Protein AF-A0A7L5T772-F1 (afdb_monomer_lite)

Foldseek 3Di:
DDPQVVQCVVPNPVSVDDDDPDDPDDPPQDDVVVLVVLLVCCLVPVDQLVVSQVCCCVPPVDHDDSVSSLVSCVVVVNNDSVQADPPGRDGPPDDDDPDDDDPPPDDDDDDDDDDDADDVGDDDPPPDPDD

Sequence (131 aa):
MGKWYARWRAHGEDGLLDRSSRPAVSPARTAEDVADLVEALRRQTKHGPARLAADLQRRHGITLAPATVHRVLVRRGLNRLRDLDPPTGERLREVIRYEHDQPGDMVHVDIKKLGRTPAGGGWRMSTCIQP

Secondary structure (DSSP, 8-state):
--HHHHHHHHHGGGGTS----S-S--TTS--HHHHHHHHHHHHHH---HHHHHHHHHHHH-----HHHHHHHHHHTT---GGGB-TTT--BTTS------SSTTS-----------PPTT-----------

Radius of gyration: 26.03 Å; chains: 1; bounding box: 67×35×76 Å

pLDDT: mean 86.56, std 12.18, range [41.47, 98.12]

Structure (mmCIF, N/CA/C/O backbone):
data_AF-A0A7L5T772-F1
#
_entry.id   AF-A0A7L5T772-F1
#
loop_
_atom_site.group_PDB
_atom_site.id
_atom_site.type_symbol
_atom_site.label_atom_id
_atom_site.label_alt_id
_atom_site.label_comp_id
_atom_site.label_asym_id
_atom_site.label_entity_id
_atom_site.label_seq_id
_atom_site.pdbx_PDB_ins_code
_atom_site.Cartn_x
_atom_site.Cartn_y
_atom_site.Cartn_z
_atom_site.occupancy
_atom_site.B_iso_or_equiv
_atom_site.auth_seq_id
_atom_site.auth_comp_id
_atom_site.auth_asym_id
_atom_site.auth_atom_id
_atom_site.pdbx_PDB_model_num
ATOM 1 N N . MET A 1 1 ? 31.885 9.885 -34.299 1.00 57.41 1 MET A N 1
ATOM 2 C CA . MET A 1 1 ? 30.531 10.340 -34.690 1.00 57.41 1 MET A CA 1
ATOM 3 C C . MET A 1 1 ? 29.569 10.116 -33.534 1.00 57.41 1 MET A C 1
ATOM 5 O O . MET A 1 1 ? 29.580 9.036 -32.959 1.00 57.41 1 MET A O 1
ATOM 9 N N . GLY A 1 2 ? 28.829 11.151 -33.128 1.00 83.62 2 GLY A N 1
ATOM 10 C CA . GLY A 1 2 ? 28.097 11.187 -31.855 1.00 83.62 2 GLY A CA 1
ATOM 11 C C . GLY A 1 2 ? 26.767 10.423 -31.841 1.00 83.62 2 GLY A C 1
ATOM 12 O O . GLY A 1 2 ? 26.170 10.157 -32.883 1.00 83.62 2 GLY A O 1
ATOM 13 N N . LYS A 1 3 ? 26.275 10.131 -30.628 1.00 85.56 3 LYS A N 1
ATOM 14 C CA . LYS A 1 3 ? 24.992 9.462 -30.323 1.00 85.56 3 LYS A CA 1
ATOM 15 C C . LYS A 1 3 ? 23.811 9.978 -31.160 1.00 85.56 3 LYS A C 1
ATOM 17 O O . LYS A 1 3 ? 22.982 9.186 -31.596 1.00 85.56 3 LYS A O 1
ATOM 22 N N . TRP A 1 4 ? 23.743 11.288 -31.398 1.00 88.06 4 TRP A N 1
ATOM 23 C CA . TRP A 1 4 ? 22.674 11.925 -32.175 1.00 88.06 4 TRP A CA 1
ATOM 24 C C . TRP A 1 4 ? 22.698 11.553 -33.660 1.00 88.06 4 TRP A C 1
ATOM 26 O O . TRP A 1 4 ? 21.652 11.227 -34.212 1.00 88.06 4 TRP A O 1
ATOM 36 N N . TYR A 1 5 ? 23.880 11.488 -34.280 1.00 91.00 5 TYR A N 1
ATOM 37 C CA . TYR A 1 5 ? 24.020 11.072 -35.679 1.00 91.00 5 TYR A CA 1
ATOM 38 C C . TYR A 1 5 ? 23.648 9.593 -35.870 1.00 91.00 5 TYR A C 1
ATOM 40 O O . TYR A 1 5 ? 22.961 9.241 -36.826 1.00 91.00 5 TYR A O 1
ATOM 48 N N . ALA A 1 6 ? 24.028 8.727 -34.920 1.00 91.81 6 ALA A N 1
ATOM 49 C CA . ALA A 1 6 ? 23.624 7.319 -34.924 1.00 91.81 6 ALA A CA 1
ATOM 50 C C . ALA A 1 6 ? 22.100 7.145 -34.773 1.00 91.81 6 ALA A C 1
ATOM 52 O O . ALA A 1 6 ? 21.507 6.314 -35.456 1.00 91.81 6 ALA A O 1
ATOM 53 N N . ARG A 1 7 ? 21.451 7.952 -33.919 1.00 90.62 7 ARG A N 1
ATOM 54 C CA . ARG A 1 7 ? 19.987 7.938 -33.753 1.00 90.62 7 ARG A CA 1
ATOM 55 C C . ARG A 1 7 ? 19.254 8.443 -34.993 1.00 90.62 7 ARG A C 1
ATOM 57 O O . ARG A 1 7 ? 18.296 7.798 -35.404 1.00 90.62 7 ARG A O 1
ATOM 64 N N . TRP A 1 8 ? 19.714 9.542 -35.587 1.00 91.19 8 TRP A N 1
ATOM 65 C CA . TRP A 1 8 ? 19.146 10.073 -36.827 1.00 91.19 8 TRP A CA 1
ATOM 66 C C . TRP A 1 8 ? 19.263 9.064 -37.973 1.00 91.19 8 TRP A C 1
ATOM 68 O O . TRP A 1 8 ? 18.293 8.800 -38.671 1.00 91.19 8 TRP A O 1
ATOM 78 N N . ARG A 1 9 ? 20.407 8.382 -38.098 1.00 94.69 9 ARG A N 1
ATOM 79 C CA . ARG A 1 9 ? 20.570 7.301 -39.080 1.00 94.69 9 ARG A CA 1
ATOM 80 C C . ARG A 1 9 ? 19.617 6.117 -38.886 1.00 94.69 9 ARG A C 1
ATOM 82 O O . ARG A 1 9 ? 19.284 5.465 -39.867 1.00 94.69 9 ARG A O 1
ATOM 89 N N . ALA A 1 10 ? 19.251 5.788 -37.648 1.00 93.00 10 ALA A N 1
ATOM 90 C CA . ALA A 1 10 ? 18.414 4.626 -37.341 1.00 93.00 10 ALA A CA 1
ATOM 91 C C . ALA A 1 10 ? 16.907 4.928 -37.389 1.00 93.00 10 ALA A C 1
ATOM 93 O O . ALA A 1 10 ? 16.113 4.024 -37.629 1.00 93.00 10 ALA A O 1
ATOM 94 N N . HIS A 1 11 ? 16.510 6.171 -37.112 1.00 91.00 11 HIS A N 1
ATOM 95 C CA . HIS A 1 11 ? 15.108 6.536 -36.890 1.00 91.00 11 HIS A CA 1
ATOM 96 C C . HIS A 1 11 ? 14.690 7.845 -37.579 1.00 91.00 11 HIS A C 1
ATOM 98 O O . HIS A 1 11 ? 13.606 8.343 -37.304 1.00 91.00 11 HIS A O 1
ATOM 104 N N . GLY A 1 12 ? 15.535 8.440 -38.423 1.00 91.12 12 GLY A N 1
ATOM 105 C CA . GLY A 1 12 ? 15.254 9.722 -39.071 1.00 91.12 12 GLY A CA 1
ATOM 106 C C . GLY A 1 12 ? 15.058 10.860 -38.066 1.00 91.12 12 GLY A C 1
ATOM 107 O O . GLY A 1 12 ? 15.709 10.908 -37.016 1.00 91.12 12 GLY A O 1
ATOM 108 N N . GLU A 1 13 ? 14.145 11.777 -38.381 1.00 91.06 13 GLU A N 1
ATOM 109 C CA . GLU A 1 13 ? 13.799 12.911 -37.516 1.00 91.06 13 GLU A CA 1
ATOM 110 C C . GLU A 1 13 ? 13.213 12.467 -36.162 1.00 91.06 13 GLU A C 1
ATOM 112 O O . GLU A 1 13 ? 13.569 13.042 -35.132 1.00 91.06 13 GLU A O 1
ATOM 117 N N . ASP A 1 14 ? 12.470 11.353 -36.105 1.00 88.56 14 ASP A N 1
ATOM 118 C CA . ASP A 1 14 ? 11.962 10.762 -34.849 1.00 88.56 14 ASP A CA 1
ATOM 119 C C . ASP A 1 14 ? 13.092 10.319 -33.901 1.00 88.56 14 ASP A C 1
ATOM 121 O O . ASP A 1 14 ? 12.930 10.175 -32.682 1.00 88.56 14 ASP A O 1
ATOM 125 N N . GLY A 1 15 ? 14.283 10.083 -34.455 1.00 85.94 15 GLY A N 1
ATOM 126 C CA . GLY A 1 15 ? 15.499 9.808 -33.702 1.00 85.94 15 GLY A CA 1
ATOM 127 C C . GLY A 1 15 ? 15.986 10.996 -32.877 1.00 85.94 15 GLY A C 1
ATOM 128 O O . GLY A 1 15 ? 16.697 10.769 -31.894 1.00 85.94 15 GLY A O 1
ATOM 129 N N . LEU A 1 16 ? 15.599 12.221 -33.239 1.00 90.50 16 LEU A N 1
ATOM 130 C CA . LEU A 1 16 ? 16.001 13.468 -32.586 1.00 90.50 16 LEU A CA 1
ATOM 131 C C . LEU A 1 16 ? 15.029 13.913 -31.489 1.00 90.50 16 LEU A C 1
ATOM 133 O O . LEU A 1 16 ? 15.404 14.725 -30.648 1.00 90.50 16 LEU A O 1
ATOM 137 N N . LEU A 1 17 ? 13.827 13.333 -31.445 1.00 90.44 17 LEU A N 1
ATOM 138 C CA . LEU A 1 17 ? 12.873 13.578 -30.369 1.00 90.44 17 LEU A CA 1
ATOM 139 C C . LEU A 1 17 ? 13.426 13.117 -29.013 1.00 90.44 17 LEU A C 1
ATOM 141 O O . LEU A 1 17 ? 14.173 12.125 -28.897 1.00 90.44 17 LEU A O 1
ATOM 145 N N . ASP A 1 18 ? 13.025 13.845 -27.973 1.00 85.75 18 ASP A N 1
ATOM 146 C CA . ASP A 1 18 ? 13.404 13.544 -26.603 1.00 85.75 18 ASP A CA 1
ATOM 147 C C . ASP A 1 18 ? 12.825 12.187 -26.194 1.00 85.75 18 ASP A C 1
ATOM 149 O O . ASP A 1 18 ? 11.621 11.935 -26.259 1.00 85.75 18 ASP A O 1
ATOM 153 N N . ARG A 1 19 ? 13.713 11.273 -25.798 1.00 78.94 19 ARG A N 1
ATOM 154 C CA . ARG A 1 19 ? 13.337 9.945 -25.309 1.00 78.94 19 ARG A CA 1
ATOM 155 C C . ARG A 1 19 ? 13.573 9.902 -23.816 1.00 78.94 19 ARG A C 1
ATOM 157 O O . ARG A 1 19 ? 14.582 10.400 -23.322 1.00 78.94 19 ARG A O 1
ATOM 164 N N . SER A 1 20 ? 12.673 9.237 -23.100 1.00 79.25 20 SER A N 1
ATOM 165 C CA . SER A 1 20 ? 12.909 8.953 -21.692 1.00 79.25 20 SER A CA 1
ATOM 166 C C . SER A 1 20 ? 14.206 8.155 -21.539 1.00 79.25 20 SER A C 1
ATOM 168 O O . SER A 1 20 ? 14.358 7.096 -22.142 1.00 79.25 20 SER A O 1
ATOM 170 N N . SER A 1 21 ? 15.120 8.623 -20.688 1.00 81.69 21 SER A N 1
ATOM 171 C CA . SER A 1 21 ? 16.300 7.849 -20.269 1.00 81.69 21 SER A CA 1
ATOM 172 C C . SER A 1 21 ? 15.945 6.694 -19.325 1.00 81.69 21 SER A C 1
ATOM 174 O O . SER A 1 21 ? 16.832 5.996 -18.835 1.00 81.69 21 SER A O 1
ATOM 176 N N . ARG A 1 22 ? 14.656 6.502 -19.012 1.00 79.00 22 ARG A N 1
ATOM 177 C CA . ARG A 1 22 ? 14.202 5.393 -18.177 1.00 79.00 22 ARG A CA 1
ATOM 178 C C . ARG A 1 22 ? 14.405 4.070 -18.924 1.00 79.00 22 ARG A C 1
ATOM 180 O O . ARG A 1 22 ? 14.035 3.976 -20.092 1.00 79.00 22 ARG A O 1
ATOM 187 N N . PRO A 1 23 ? 14.957 3.042 -18.263 1.00 81.44 23 PRO A N 1
ATOM 188 C CA . PRO A 1 23 ? 15.129 1.739 -18.884 1.00 81.44 23 PRO A CA 1
ATOM 189 C C . PRO A 1 23 ? 13.764 1.132 -19.235 1.00 81.44 23 PRO A C 1
ATOM 191 O O . PRO A 1 23 ? 12.825 1.215 -18.441 1.00 81.44 23 PRO A O 1
ATOM 194 N N . ALA A 1 24 ? 13.670 0.499 -20.407 1.00 77.25 24 ALA A N 1
ATOM 195 C CA . ALA A 1 24 ? 12.447 -0.171 -20.857 1.00 77.25 24 ALA A CA 1
ATOM 196 C C . ALA A 1 24 ? 12.091 -1.389 -19.983 1.00 77.25 24 ALA A C 1
ATOM 198 O O . ALA A 1 24 ? 10.920 -1.702 -19.791 1.00 77.25 24 ALA A O 1
ATOM 199 N N . VAL A 1 25 ? 13.103 -2.049 -19.410 1.00 72.00 25 VAL A N 1
ATOM 200 C CA . VAL A 1 25 ? 12.957 -3.209 -18.524 1.00 72.00 25 VAL A CA 1
ATOM 201 C C . VAL A 1 25 ? 13.793 -2.983 -17.268 1.00 72.00 25 VAL A C 1
ATOM 203 O O . VAL A 1 25 ? 14.899 -2.452 -17.333 1.00 72.00 25 VAL A O 1
ATOM 206 N N . SER A 1 26 ? 13.277 -3.392 -16.109 1.00 77.94 26 SER A N 1
ATOM 207 C CA . SER A 1 26 ? 14.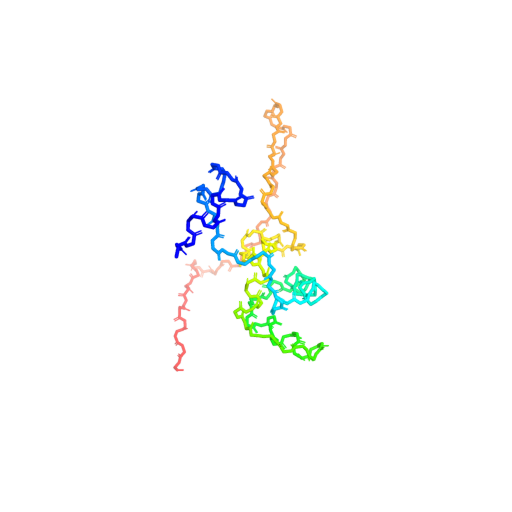014 -3.377 -14.843 1.00 77.94 26 SER A CA 1
ATOM 208 C C . SER A 1 26 ? 14.108 -4.811 -14.318 1.00 77.94 26 SER A C 1
ATOM 210 O O . SER A 1 26 ? 13.167 -5.263 -13.674 1.00 77.94 26 SER A O 1
ATOM 212 N N . PRO A 1 27 ? 15.199 -5.545 -14.602 1.00 73.94 27 PRO A N 1
ATOM 213 C CA . PRO A 1 27 ? 15.337 -6.954 -14.216 1.00 73.94 27 PRO A CA 1
ATOM 214 C C . PRO A 1 27 ? 15.286 -7.187 -12.701 1.00 73.94 27 PRO A C 1
ATOM 216 O O . PRO A 1 27 ? 14.805 -8.213 -12.247 1.00 73.94 27 PRO A O 1
ATOM 219 N N . ALA A 1 28 ? 15.725 -6.205 -11.907 1.00 77.75 28 ALA A N 1
ATOM 220 C CA . ALA A 1 28 ? 15.665 -6.237 -10.443 1.00 77.75 28 ALA A CA 1
ATOM 221 C C . ALA A 1 28 ? 14.294 -5.812 -9.876 1.00 77.75 28 ALA A C 1
ATOM 223 O O . ALA A 1 28 ? 14.153 -5.540 -8.681 1.00 77.75 28 ALA A O 1
ATOM 224 N N . ARG A 1 29 ? 13.276 -5.673 -10.731 1.00 81.81 29 ARG A N 1
ATOM 225 C CA . ARG A 1 29 ? 11.911 -5.408 -10.290 1.00 81.81 29 ARG A CA 1
ATOM 226 C C . ARG A 1 29 ? 11.412 -6.619 -9.510 1.00 81.81 29 ARG A C 1
ATOM 228 O O . ARG A 1 29 ? 11.542 -7.747 -9.960 1.00 81.81 29 ARG A O 1
ATOM 235 N N . THR A 1 30 ? 10.814 -6.346 -8.351 1.00 87.31 30 THR A N 1
ATOM 236 C CA . THR A 1 30 ? 10.066 -7.334 -7.568 1.00 87.31 30 THR A CA 1
ATOM 237 C C . THR A 1 30 ? 9.155 -8.138 -8.488 1.00 87.31 30 THR A C 1
ATOM 239 O O . THR A 1 30 ? 8.405 -7.527 -9.252 1.00 87.31 30 THR A O 1
ATOM 242 N N . ALA A 1 31 ? 9.254 -9.465 -8.414 1.00 91.25 31 ALA A N 1
ATOM 243 C CA . ALA A 1 31 ? 8.405 -10.369 -9.173 1.00 91.25 31 ALA A CA 1
ATOM 244 C C . ALA A 1 31 ? 6.918 -10.086 -8.880 1.00 91.25 31 ALA A C 1
ATOM 246 O O . ALA A 1 31 ? 6.570 -9.603 -7.796 1.00 91.25 31 ALA A O 1
ATOM 247 N N . GLU A 1 32 ? 6.061 -10.283 -9.884 1.00 93.19 32 GLU A N 1
ATOM 248 C CA . GLU A 1 32 ? 4.655 -9.861 -9.806 1.00 93.19 32 GLU A CA 1
ATOM 249 C C . GLU A 1 32 ? 3.877 -10.635 -8.740 1.00 93.19 32 GLU A C 1
ATOM 251 O O . GLU A 1 32 ? 3.098 -10.028 -8.020 1.00 93.19 32 GLU A O 1
ATOM 256 N N . ASP A 1 33 ? 4.178 -11.916 -8.541 1.00 95.31 33 ASP A N 1
ATOM 257 C CA . ASP A 1 33 ? 3.622 -12.750 -7.470 1.00 95.31 33 ASP A CA 1
ATOM 258 C C . ASP A 1 33 ? 3.876 -12.160 -6.070 1.00 95.31 33 ASP A C 1
ATOM 260 O O . ASP A 1 33 ? 2.970 -12.046 -5.240 1.00 95.31 33 ASP A O 1
ATOM 264 N N . VAL A 1 34 ? 5.099 -11.694 -5.813 1.00 95.81 34 VAL A N 1
ATOM 265 C CA . VAL A 1 34 ? 5.455 -11.020 -4.560 1.00 95.81 34 VAL A CA 1
ATOM 266 C C . VAL A 1 34 ? 4.779 -9.650 -4.467 1.00 95.81 34 VAL A C 1
ATOM 268 O O . VAL A 1 34 ? 4.381 -9.222 -3.381 1.00 95.81 34 VAL A O 1
ATOM 271 N N . ALA A 1 35 ? 4.634 -8.939 -5.588 1.00 96.62 35 ALA A N 1
ATOM 272 C CA . ALA A 1 35 ? 3.926 -7.663 -5.623 1.00 96.62 35 ALA A CA 1
ATOM 273 C C . ALA A 1 35 ? 2.423 -7.822 -5.325 1.00 96.62 35 ALA A C 1
ATOM 275 O O . ALA A 1 35 ? 1.857 -6.990 -4.611 1.00 96.62 35 ALA A O 1
ATOM 276 N N . ASP A 1 36 ? 1.807 -8.896 -5.810 1.00 97.44 36 ASP A N 1
ATOM 277 C CA . ASP A 1 36 ? 0.407 -9.241 -5.561 1.00 97.44 36 ASP A CA 1
ATOM 278 C C . ASP A 1 36 ? 0.195 -9.631 -4.097 1.00 97.44 36 ASP A C 1
ATOM 280 O O . ASP A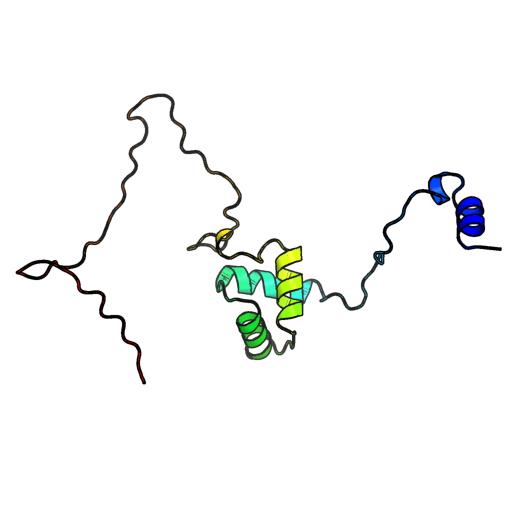 1 36 ? -0.755 -9.178 -3.456 1.00 97.44 36 ASP A O 1
ATOM 284 N N . LEU A 1 37 ? 1.144 -10.365 -3.509 1.00 97.38 37 LEU A N 1
ATOM 285 C CA . LEU A 1 37 ? 1.136 -10.661 -2.078 1.00 97.38 37 LEU A CA 1
ATOM 286 C C . LEU A 1 37 ? 1.242 -9.389 -1.218 1.00 97.38 37 LEU A C 1
ATOM 288 O O . LEU A 1 37 ? 0.521 -9.242 -0.228 1.00 97.38 37 LEU A O 1
ATOM 292 N N . VAL A 1 38 ? 2.114 -8.446 -1.593 1.00 97.50 38 VAL A N 1
ATOM 293 C CA . VAL A 1 38 ? 2.220 -7.134 -0.927 1.00 97.50 38 VAL A CA 1
ATOM 294 C C . VAL A 1 38 ? 0.885 -6.385 -0.980 1.00 97.50 38 VAL A C 1
ATOM 296 O O . VAL A 1 38 ? 0.473 -5.797 0.023 1.00 97.50 38 VAL A O 1
ATOM 299 N N . GLU A 1 39 ? 0.210 -6.393 -2.130 1.00 96.69 39 GLU A N 1
ATOM 300 C CA . GLU A 1 39 ? -1.107 -5.778 -2.303 1.00 96.69 39 GLU A CA 1
ATOM 301 C C . GLU A 1 39 ? -2.168 -6.448 -1.421 1.00 96.69 39 GLU A C 1
ATOM 303 O O . GLU A 1 39 ? -2.860 -5.753 -0.669 1.00 96.69 39 GLU A O 1
ATOM 308 N N . ALA A 1 40 ? -2.249 -7.778 -1.440 1.00 95.94 40 ALA A N 1
ATOM 309 C CA . ALA A 1 40 ? -3.192 -8.534 -0.624 1.00 95.94 40 ALA A CA 1
ATOM 310 C C . ALA A 1 40 ? -3.006 -8.235 0.872 1.00 95.94 40 ALA A C 1
ATOM 312 O O . ALA A 1 40 ? -3.960 -7.869 1.563 1.00 95.94 40 ALA A O 1
ATOM 313 N N . LEU A 1 41 ? -1.763 -8.287 1.366 1.00 96.19 41 LEU A N 1
ATOM 314 C CA . LEU A 1 41 ? -1.452 -7.963 2.758 1.00 96.19 41 LEU A CA 1
ATOM 315 C C . LEU A 1 41 ? -1.802 -6.512 3.097 1.00 96.19 41 LEU A C 1
ATOM 317 O O . LEU A 1 41 ? -2.342 -6.249 4.174 1.00 96.19 41 LEU A O 1
ATOM 321 N N . ARG A 1 42 ? -1.531 -5.560 2.197 1.00 96.19 42 ARG A N 1
ATOM 322 C CA . ARG A 1 42 ? -1.882 -4.150 2.401 1.00 96.19 42 ARG A CA 1
ATOM 323 C C . ARG A 1 42 ? -3.388 -3.958 2.552 1.00 96.19 42 ARG A C 1
ATOM 325 O O . ARG A 1 42 ? -3.786 -3.219 3.447 1.00 96.19 42 ARG A O 1
ATOM 332 N N . ARG A 1 43 ? -4.206 -4.595 1.712 1.00 94.50 43 ARG A N 1
ATOM 333 C CA . ARG A 1 43 ? -5.673 -4.463 1.757 1.00 94.50 43 ARG A CA 1
ATOM 334 C C . ARG A 1 43 ? -6.262 -5.094 3.018 1.00 94.50 43 ARG A C 1
ATOM 336 O O . ARG A 1 43 ? -7.060 -4.456 3.697 1.00 94.50 43 ARG A O 1
ATOM 343 N N . GLN A 1 44 ? -5.779 -6.280 3.387 1.00 93.06 44 GLN A N 1
ATOM 344 C CA . GLN A 1 44 ? -6.251 -7.016 4.564 1.00 93.06 44 GLN A CA 1
ATOM 345 C C . GLN A 1 44 ? -5.853 -6.348 5.887 1.00 93.06 44 GLN A C 1
ATOM 347 O O . GLN A 1 44 ? -6.650 -6.273 6.815 1.00 93.06 44 GLN A O 1
ATOM 352 N N . THR A 1 45 ? -4.606 -5.877 5.996 1.00 93.31 45 THR A N 1
ATOM 353 C CA . THR A 1 45 ? -4.042 -5.427 7.284 1.00 93.31 45 THR A CA 1
ATOM 354 C C . THR A 1 45 ? -3.934 -3.917 7.420 1.00 93.31 45 THR A C 1
ATOM 356 O O . THR A 1 45 ? -3.818 -3.406 8.531 1.00 93.31 45 THR A O 1
ATOM 359 N N . LYS A 1 46 ? -3.881 -3.189 6.296 1.00 93.06 46 LYS A N 1
ATOM 360 C CA . LYS A 1 46 ? -3.615 -1.740 6.241 1.00 93.06 46 LYS A CA 1
ATOM 361 C C . LYS A 1 46 ? -2.284 -1.350 6.903 1.00 93.06 46 LYS A C 1
ATOM 363 O O . LYS A 1 46 ? -2.013 -0.179 7.165 1.00 93.06 46 LYS A O 1
ATOM 368 N N . HIS A 1 47 ? -1.381 -2.310 7.099 1.00 95.44 47 HIS A N 1
ATOM 369 C CA . HIS A 1 47 ? -0.051 -2.062 7.635 1.00 95.44 47 HIS A CA 1
ATOM 370 C C . HIS A 1 47 ? 0.788 -1.189 6.698 1.00 95.44 47 HIS A C 1
ATOM 372 O O . HIS A 1 47 ? 0.681 -1.260 5.470 1.00 95.44 47 HIS A O 1
ATOM 378 N N . GLY A 1 48 ? 1.636 -0.341 7.284 1.00 95.50 48 GLY A N 1
ATOM 379 C CA . GLY A 1 48 ? 2.621 0.447 6.545 1.00 95.50 48 GLY A CA 1
ATOM 380 C C . GLY A 1 48 ? 3.780 -0.408 6.005 1.00 95.50 48 GLY A C 1
ATOM 381 O O . GLY A 1 48 ? 3.941 -1.559 6.417 1.00 95.50 48 GLY A O 1
ATOM 382 N N . PRO A 1 49 ? 4.635 0.152 5.127 1.00 97.38 49 PRO A N 1
ATOM 383 C CA . PRO A 1 49 ? 5.673 -0.605 4.421 1.00 97.38 49 PRO A CA 1
ATOM 384 C C . PRO A 1 49 ? 6.631 -1.386 5.330 1.00 97.38 49 PRO A C 1
ATOM 386 O O . PRO A 1 49 ? 6.978 -2.519 5.015 1.00 97.38 49 PRO A O 1
ATOM 389 N N . ALA A 1 50 ? 7.027 -0.811 6.471 1.00 97.94 50 ALA A N 1
ATOM 390 C CA . ALA A 1 50 ? 7.930 -1.471 7.415 1.00 97.94 50 ALA A CA 1
ATOM 391 C C . ALA A 1 50 ? 7.299 -2.713 8.058 1.00 97.94 50 ALA A C 1
ATOM 393 O O . ALA A 1 50 ? 7.932 -3.762 8.152 1.00 97.94 50 ALA A O 1
ATOM 394 N N . ARG A 1 51 ? 6.028 -2.620 8.461 1.00 97.88 51 ARG A N 1
ATOM 395 C CA . ARG A 1 51 ? 5.336 -3.747 9.088 1.00 97.88 51 ARG A CA 1
ATOM 396 C C . ARG A 1 51 ? 4.936 -4.812 8.070 1.00 97.88 51 ARG A C 1
ATOM 398 O O . ARG A 1 51 ? 5.056 -5.990 8.377 1.00 97.88 51 ARG A O 1
ATOM 405 N N . LEU A 1 52 ? 4.592 -4.413 6.844 1.00 97.81 52 LEU A N 1
ATOM 406 C CA . LEU A 1 52 ? 4.409 -5.346 5.730 1.00 97.81 52 LEU A CA 1
ATOM 407 C C . LEU A 1 52 ? 5.692 -6.117 5.403 1.00 97.81 52 LEU A C 1
ATOM 409 O O . LEU A 1 52 ? 5.630 -7.328 5.245 1.00 97.81 52 LEU A O 1
ATOM 413 N N . ALA A 1 53 ? 6.855 -5.456 5.364 1.00 98.06 53 ALA A N 1
ATOM 414 C CA . ALA A 1 53 ? 8.141 -6.137 5.190 1.00 98.06 53 ALA A CA 1
ATOM 415 C C . ALA A 1 53 ? 8.391 -7.180 6.295 1.00 98.06 53 ALA A C 1
ATOM 417 O O . ALA A 1 53 ? 8.784 -8.310 6.012 1.00 98.06 53 ALA A O 1
ATOM 418 N N . ALA A 1 54 ? 8.093 -6.831 7.550 1.00 98.12 54 ALA A N 1
ATOM 419 C CA . ALA A 1 54 ? 8.201 -7.764 8.667 1.00 98.12 54 ALA A CA 1
ATOM 420 C C . ALA A 1 54 ? 7.194 -8.927 8.579 1.00 98.12 54 ALA A C 1
ATOM 422 O O . ALA A 1 54 ? 7.516 -10.038 8.992 1.00 98.12 54 ALA A O 1
ATOM 423 N N . ASP A 1 55 ? 5.977 -8.695 8.081 1.00 97.81 55 ASP A N 1
ATOM 424 C CA . ASP A 1 55 ? 4.974 -9.747 7.884 1.00 97.81 55 ASP A CA 1
ATOM 425 C C . ASP A 1 55 ? 5.350 -10.680 6.721 1.00 97.81 55 ASP A C 1
ATOM 427 O O . ASP A 1 55 ? 5.213 -11.892 6.863 1.00 97.81 55 ASP A O 1
ATOM 431 N N . LEU A 1 56 ? 5.898 -10.146 5.623 1.00 97.62 56 LEU A N 1
ATOM 432 C CA . LEU A 1 56 ? 6.422 -10.925 4.493 1.00 97.62 56 LEU A CA 1
ATOM 433 C C . LEU A 1 56 ? 7.542 -11.869 4.930 1.00 97.62 56 LEU A C 1
ATOM 435 O O . LEU A 1 56 ? 7.494 -13.060 4.626 1.00 97.62 56 LEU A O 1
ATOM 439 N N . GLN A 1 57 ? 8.495 -11.368 5.719 1.00 97.81 57 GLN A N 1
ATOM 440 C CA . GLN A 1 57 ? 9.558 -12.208 6.261 1.00 97.81 57 GLN A CA 1
ATOM 441 C C . GLN A 1 57 ? 8.995 -13.276 7.204 1.00 97.81 57 GLN A C 1
ATOM 443 O O . GLN A 1 57 ? 9.309 -14.454 7.066 1.00 97.81 57 GLN A O 1
ATOM 448 N N . ARG A 1 58 ? 8.155 -12.872 8.166 1.00 97.44 58 ARG A N 1
ATOM 449 C CA . ARG A 1 58 ? 7.670 -13.757 9.237 1.00 97.44 58 ARG A CA 1
ATOM 450 C C . ARG A 1 58 ? 6.727 -14.848 8.734 1.00 97.44 58 ARG A C 1
ATOM 452 O O . ARG A 1 58 ? 6.752 -15.946 9.270 1.00 97.44 58 ARG A O 1
ATOM 459 N N . ARG A 1 59 ? 5.860 -14.533 7.767 1.00 96.62 59 ARG A N 1
ATOM 460 C CA . ARG A 1 59 ? 4.785 -15.432 7.309 1.00 96.62 59 ARG A CA 1
ATOM 461 C C . ARG A 1 59 ? 5.114 -16.160 6.011 1.00 96.62 59 ARG A C 1
ATOM 463 O O . ARG A 1 59 ? 4.582 -17.238 5.790 1.00 96.62 59 ARG A O 1
ATOM 470 N N . HIS A 1 60 ? 5.958 -15.571 5.163 1.00 95.69 60 HIS A N 1
ATOM 471 C CA . HIS A 1 60 ? 6.218 -16.075 3.811 1.00 95.69 60 HIS A CA 1
ATOM 472 C C . HIS A 1 60 ? 7.710 -16.299 3.522 1.00 95.69 60 HIS A C 1
ATOM 474 O O . HIS A 1 60 ? 8.046 -16.758 2.437 1.00 95.69 60 HIS A O 1
ATOM 480 N N . GLY A 1 61 ? 8.615 -15.972 4.455 1.00 96.75 61 GLY A N 1
ATOM 481 C CA . GLY A 1 61 ? 10.063 -16.121 4.261 1.00 96.75 61 GLY A CA 1
ATOM 482 C C . GLY A 1 61 ? 10.664 -15.161 3.227 1.00 96.75 61 GLY A C 1
ATOM 483 O O . GLY A 1 61 ? 11.798 -15.358 2.801 1.00 96.75 61 GLY A O 1
ATOM 484 N N . ILE A 1 62 ? 9.924 -14.127 2.814 1.00 96.50 62 ILE A N 1
ATOM 485 C CA . ILE A 1 62 ? 10.338 -13.200 1.757 1.00 96.50 62 ILE A CA 1
ATOM 486 C C . ILE A 1 62 ? 10.962 -11.950 2.379 1.00 96.50 62 ILE A C 1
ATOM 488 O O . ILE A 1 62 ? 10.275 -11.150 3.019 1.00 96.50 62 ILE A O 1
ATOM 492 N N . THR A 1 63 ? 12.255 -11.736 2.130 1.00 96.38 63 THR A N 1
ATOM 493 C CA . THR A 1 63 ? 12.957 -10.524 2.564 1.00 96.38 63 THR A CA 1
ATOM 494 C C . THR A 1 63 ? 12.802 -9.409 1.533 1.00 96.38 63 THR A C 1
ATOM 496 O O . THR A 1 63 ? 13.329 -9.480 0.425 1.00 96.38 63 THR A O 1
ATOM 499 N N . LEU A 1 64 ? 12.120 -8.327 1.913 1.00 95.56 64 LEU A N 1
ATOM 500 C CA . LEU A 1 64 ? 12.051 -7.098 1.125 1.00 95.56 64 LEU A CA 1
ATOM 501 C C . LEU A 1 64 ? 12.341 -5.879 1.995 1.00 95.56 64 LEU A C 1
ATOM 503 O O . LEU A 1 64 ? 11.821 -5.747 3.100 1.00 95.56 64 LEU A O 1
ATOM 507 N N . ALA A 1 65 ? 13.123 -4.937 1.466 1.00 97.06 65 ALA A N 1
ATOM 508 C CA . ALA A 1 65 ? 13.325 -3.656 2.129 1.00 97.06 65 ALA A CA 1
ATOM 509 C C . ALA A 1 65 ? 11.998 -2.866 2.193 1.00 97.06 65 ALA A C 1
ATOM 511 O O . ALA A 1 65 ? 11.255 -2.849 1.202 1.00 97.06 65 ALA A O 1
ATOM 512 N N . PRO A 1 66 ? 11.715 -2.121 3.281 1.00 97.62 66 PRO A N 1
ATOM 513 C CA . PRO A 1 66 ? 10.516 -1.282 3.380 1.00 97.62 66 PRO A CA 1
ATOM 514 C C . PRO A 1 66 ? 10.358 -0.292 2.215 1.00 97.62 66 PRO A C 1
ATOM 516 O O . PRO A 1 66 ? 9.245 -0.031 1.762 1.00 97.62 66 PRO A O 1
ATOM 519 N N . ALA A 1 67 ? 11.470 0.222 1.679 1.00 97.38 67 ALA A N 1
ATOM 520 C CA . ALA A 1 67 ? 11.469 1.090 0.502 1.00 97.38 67 ALA A CA 1
ATOM 521 C C . ALA A 1 67 ? 10.979 0.366 -0.766 1.00 97.38 67 ALA A C 1
ATOM 523 O O . ALA A 1 67 ? 10.249 0.945 -1.571 1.00 97.38 67 ALA A O 1
ATOM 524 N N . THR A 1 68 ? 11.329 -0.911 -0.940 1.00 96.50 68 THR A N 1
ATOM 525 C CA . THR A 1 68 ? 10.856 -1.733 -2.063 1.00 96.50 68 THR A CA 1
ATOM 526 C C . THR A 1 68 ? 9.363 -2.006 -1.942 1.00 96.50 68 THR A C 1
ATOM 528 O O . THR A 1 68 ? 8.635 -1.806 -2.914 1.00 96.50 68 THR A O 1
ATOM 531 N N . VAL A 1 69 ? 8.889 -2.351 -0.740 1.00 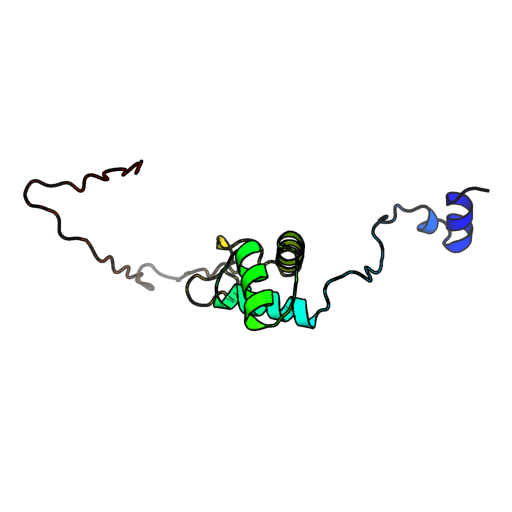97.62 69 VAL A N 1
ATOM 532 C CA . VAL A 1 69 ? 7.451 -2.481 -0.451 1.00 97.62 69 VAL A CA 1
ATOM 533 C C . VAL A 1 69 ? 6.726 -1.176 -0.780 1.00 97.62 69 VAL A C 1
ATOM 535 O O . VAL A 1 69 ? 5.738 -1.185 -1.506 1.00 97.62 69 VAL A O 1
ATOM 538 N N . HIS A 1 70 ? 7.252 -0.029 -0.343 1.00 97.19 70 HIS A N 1
ATOM 539 C CA . HIS A 1 70 ? 6.669 1.268 -0.679 1.00 97.19 70 HIS A CA 1
ATOM 540 C C . HIS A 1 70 ? 6.598 1.505 -2.197 1.00 97.19 70 HIS A C 1
ATOM 542 O O . HIS A 1 70 ? 5.558 1.923 -2.700 1.00 97.19 70 HIS A O 1
ATOM 548 N N . ARG A 1 71 ? 7.658 1.188 -2.955 1.00 96.12 71 ARG A N 1
ATOM 549 C CA . ARG A 1 71 ? 7.661 1.307 -4.427 1.00 96.12 71 ARG A CA 1
ATOM 550 C C . ARG A 1 71 ? 6.640 0.381 -5.090 1.00 96.12 71 ARG A C 1
ATOM 552 O O . ARG A 1 71 ? 6.032 0.778 -6.083 1.00 96.12 71 ARG A O 1
ATOM 559 N N . VAL A 1 72 ? 6.430 -0.832 -4.573 1.00 96.44 72 VAL A N 1
ATOM 560 C CA . VAL A 1 72 ? 5.323 -1.707 -5.004 1.00 96.44 72 VAL A CA 1
ATOM 561 C C . VAL A 1 72 ? 3.983 -1.012 -4.758 1.00 96.44 72 VAL A C 1
ATOM 563 O O . VAL A 1 72 ? 3.225 -0.829 -5.705 1.00 96.44 72 VAL A O 1
ATOM 566 N N . LEU A 1 73 ? 3.735 -0.530 -3.537 1.00 96.25 73 LEU A N 1
ATOM 567 C CA . LEU A 1 73 ? 2.478 0.137 -3.186 1.00 96.25 73 LEU A CA 1
ATOM 5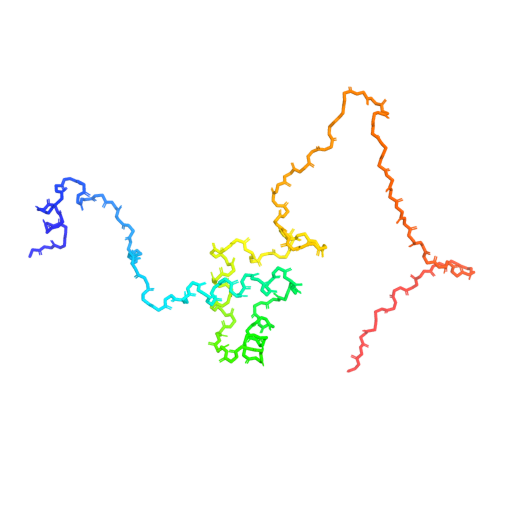68 C C . LEU A 1 73 ? 2.208 1.389 -4.027 1.00 96.25 73 LEU A C 1
ATOM 570 O O . LEU A 1 73 ? 1.069 1.617 -4.410 1.00 96.25 73 LEU A O 1
ATOM 574 N N . VAL A 1 74 ? 3.226 2.195 -4.340 1.00 95.44 74 VAL A N 1
ATOM 575 C CA . VAL A 1 74 ? 3.077 3.367 -5.221 1.00 95.44 74 VAL A CA 1
ATOM 576 C C . VAL A 1 74 ? 2.669 2.942 -6.630 1.00 95.44 74 VAL A C 1
ATOM 578 O O . VAL A 1 74 ? 1.718 3.497 -7.172 1.00 95.44 74 VAL A O 1
ATOM 581 N N . ARG A 1 75 ? 3.331 1.930 -7.209 1.00 93.56 75 ARG A N 1
ATOM 582 C CA . ARG A 1 75 ? 2.981 1.402 -8.543 1.00 93.56 75 ARG A CA 1
ATOM 583 C C . ARG A 1 75 ? 1.568 0.825 -8.582 1.00 93.56 75 ARG A C 1
ATOM 585 O O . ARG A 1 75 ? 0.871 1.004 -9.572 1.00 93.56 75 ARG A O 1
ATOM 592 N N . ARG A 1 76 ? 1.141 0.179 -7.494 1.00 92.81 76 ARG A N 1
ATOM 593 C CA . ARG A 1 76 ? -0.217 -0.351 -7.318 1.00 92.81 76 ARG A CA 1
ATOM 594 C C . ARG A 1 76 ? -1.218 0.694 -6.816 1.00 92.81 76 ARG A C 1
ATOM 596 O O . ARG A 1 76 ? -2.362 0.337 -6.592 1.00 92.81 76 ARG A O 1
ATOM 603 N N . GLY A 1 77 ? -0.844 1.961 -6.615 1.00 92.31 77 GLY A N 1
ATOM 604 C CA . GLY A 1 77 ? -1.754 3.017 -6.140 1.00 92.31 77 GLY A CA 1
ATOM 605 C C . GLY A 1 77 ? -2.317 2.828 -4.719 1.00 92.31 77 GLY A C 1
ATOM 606 O O . GLY A 1 77 ? -3.371 3.374 -4.415 1.00 92.31 77 GLY A O 1
ATOM 607 N N . LEU A 1 78 ? -1.641 2.061 -3.855 1.00 94.06 78 LEU A N 1
ATOM 608 C CA . LEU A 1 78 ? -2.064 1.702 -2.485 1.00 94.06 78 LEU A CA 1
ATOM 609 C C . LEU A 1 78 ? -1.187 2.346 -1.390 1.00 94.06 78 LEU A C 1
ATOM 611 O O . LEU A 1 78 ? -1.190 1.935 -0.222 1.00 94.06 78 LEU A O 1
ATOM 615 N N . ASN A 1 79 ? -0.379 3.346 -1.750 1.00 93.94 79 ASN A N 1
ATOM 616 C CA . ASN A 1 79 ? 0.606 3.957 -0.854 1.00 93.94 79 ASN A CA 1
ATOM 617 C C . ASN A 1 79 ? -0.015 4.821 0.257 1.00 93.94 79 ASN A C 1
ATOM 619 O O . ASN A 1 79 ? 0.627 5.033 1.286 1.00 93.94 79 ASN A O 1
ATOM 623 N N . ARG A 1 80 ? -1.252 5.299 0.089 1.00 91.75 80 ARG A N 1
ATOM 624 C CA . ARG A 1 80 ? -1.945 6.152 1.064 1.00 91.75 80 ARG A CA 1
ATOM 625 C C . ARG A 1 80 ? -3.088 5.385 1.718 1.00 91.75 80 ARG A C 1
ATOM 627 O O . ARG A 1 80 ? -3.923 4.826 1.026 1.00 91.75 80 ARG A O 1
ATOM 634 N N . LEU A 1 81 ? -3.134 5.385 3.051 1.00 89.62 81 LEU A N 1
ATOM 635 C CA . LEU A 1 81 ? -4.223 4.732 3.790 1.00 89.62 81 LEU A CA 1
ATOM 636 C C . LEU A 1 81 ? -5.564 5.438 3.629 1.00 89.62 81 LEU A C 1
ATOM 638 O O . LEU A 1 81 ? -6.580 4.769 3.571 1.00 89.62 81 LEU A O 1
ATOM 642 N N . ARG A 1 82 ? -5.556 6.770 3.508 1.00 88.12 82 ARG A N 1
ATOM 643 C CA . ARG A 1 82 ? -6.777 7.564 3.298 1.00 88.12 82 ARG A CA 1
ATOM 644 C C . ARG A 1 82 ? -7.521 7.205 2.005 1.00 88.12 82 ARG A C 1
ATOM 646 O O . ARG A 1 82 ? -8.684 7.543 1.870 1.00 88.12 82 ARG A O 1
ATOM 653 N N . ASP A 1 83 ? -6.826 6.572 1.062 1.00 88.00 83 ASP A N 1
ATOM 654 C CA . ASP A 1 83 ? -7.391 6.163 -0.220 1.00 88.00 83 ASP A CA 1
ATOM 655 C C . ASP A 1 83 ? -7.976 4.741 -0.145 1.00 88.00 83 ASP A C 1
ATOM 657 O O . ASP A 1 83 ? -8.428 4.231 -1.166 1.00 88.00 83 ASP A O 1
ATOM 661 N N . LEU A 1 84 ? -7.913 4.083 1.022 1.00 88.06 84 LEU A N 1
ATOM 662 C CA . LEU A 1 84 ? -8.393 2.723 1.249 1.00 88.06 84 LEU A CA 1
ATOM 663 C C . LEU A 1 84 ? -9.554 2.719 2.240 1.00 88.06 84 LEU A C 1
ATOM 665 O O . LEU A 1 84 ? -9.494 3.368 3.284 1.00 88.06 84 LEU A O 1
ATOM 669 N N . ASP A 1 85 ? -10.577 1.939 1.926 1.00 85.56 85 ASP A N 1
ATOM 670 C CA . ASP A 1 85 ? -11.800 1.823 2.701 1.00 85.56 85 ASP A CA 1
ATOM 671 C C . ASP A 1 85 ? -11.500 1.206 4.079 1.00 85.56 85 ASP A C 1
ATOM 673 O O . ASP A 1 85 ? -10.908 0.120 4.147 1.00 85.56 85 ASP A O 1
ATOM 677 N N . PRO A 1 86 ? -11.832 1.866 5.207 1.00 79.88 86 PRO A N 1
ATOM 678 C CA . PRO A 1 86 ? -11.456 1.384 6.534 1.00 79.88 86 PRO A CA 1
ATOM 679 C C . PRO A 1 86 ? -12.044 0.018 6.929 1.00 79.88 86 PRO A C 1
ATOM 681 O O . PRO A 1 86 ? -11.343 -0.701 7.644 1.00 79.88 86 PRO A O 1
ATOM 684 N N . PRO A 1 87 ? -13.225 -0.407 6.445 1.00 83.62 87 PRO A N 1
ATOM 685 C CA . PRO A 1 87 ? -13.684 -1.795 6.534 1.00 83.62 87 PRO A CA 1
ATOM 686 C C . PRO A 1 87 ? -13.005 -2.733 5.524 1.00 83.62 87 PRO A C 1
ATOM 688 O O . PRO A 1 87 ? -12.250 -3.617 5.922 1.00 83.62 87 PRO A O 1
ATOM 691 N N . THR A 1 88 ? -13.178 -2.514 4.221 1.00 83.75 88 THR A N 1
ATOM 692 C CA . THR A 1 88 ? -12.858 -3.512 3.176 1.00 83.75 88 THR A CA 1
ATOM 693 C C . THR A 1 88 ? -11.424 -3.443 2.647 1.00 83.75 88 THR A C 1
ATOM 695 O O . THR A 1 88 ? -10.882 -4.439 2.181 1.00 83.75 88 THR A O 1
ATOM 698 N N . GLY A 1 89 ? -10.769 -2.284 2.740 1.00 82.56 89 GLY A N 1
ATOM 699 C CA . GLY A 1 89 ? -9.460 -2.047 2.124 1.00 82.56 89 GLY A CA 1
ATOM 700 C C . GLY A 1 89 ? -9.527 -1.798 0.614 1.00 82.56 89 GLY A C 1
ATOM 701 O O . GLY A 1 89 ? -8.478 -1.756 -0.035 1.00 82.56 89 GLY A O 1
ATOM 702 N N . GLU A 1 90 ? -10.730 -1.621 0.061 1.00 86.50 90 GLU A N 1
ATOM 703 C CA . GLU A 1 90 ? -10.935 -1.213 -1.327 1.00 86.50 90 GLU A CA 1
ATOM 704 C C . GLU A 1 90 ? -10.566 0.243 -1.579 1.00 86.50 90 GLU A C 1
ATOM 706 O O . GLU A 1 90 ? -10.403 1.031 -0.653 1.00 86.50 90 GLU A O 1
ATOM 711 N N . ARG A 1 91 ? -10.390 0.626 -2.844 1.00 83.75 91 ARG A N 1
ATOM 712 C CA . ARG A 1 91 ? -10.028 2.010 -3.172 1.00 83.75 91 ARG A CA 1
ATOM 713 C C . ARG A 1 91 ? -11.218 2.959 -2.992 1.00 83.75 91 ARG A C 1
ATOM 715 O O . ARG A 1 91 ? -12.192 2.862 -3.719 1.00 83.75 91 ARG A O 1
ATOM 722 N N . LEU A 1 92 ? -11.056 3.976 -2.147 1.00 83.56 92 LEU A N 1
ATOM 723 C CA . LEU A 1 92 ? -12.025 5.062 -1.905 1.00 83.56 92 LEU A CA 1
ATOM 724 C C . LEU A 1 92 ? -11.963 6.214 -2.921 1.00 83.56 92 LEU A C 1
ATOM 726 O O . LEU A 1 92 ? -12.494 7.294 -2.683 1.00 83.56 92 LEU A O 1
ATOM 730 N N . ARG A 1 93 ? -11.244 6.053 -4.035 1.00 77.81 93 ARG A N 1
ATOM 731 C CA . ARG A 1 93 ? -11.078 7.145 -5.013 1.00 77.81 93 ARG A CA 1
ATOM 732 C C . ARG A 1 93 ? -12.324 7.385 -5.859 1.00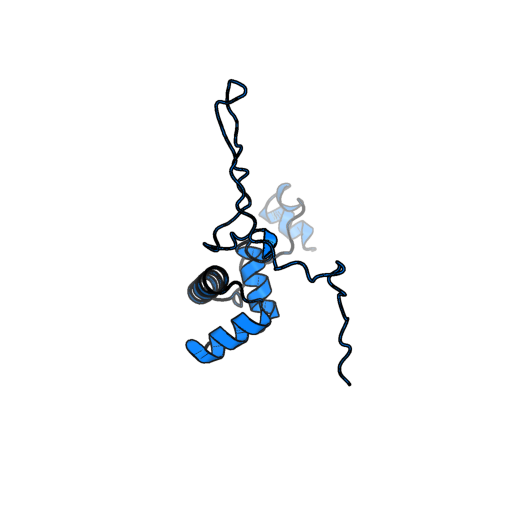 77.81 93 ARG A C 1
ATOM 734 O O . ARG A 1 93 ? -12.398 8.410 -6.530 1.00 77.81 93 ARG A O 1
ATOM 741 N N . GLU A 1 94 ? -13.261 6.449 -5.843 1.00 75.88 94 GLU A N 1
ATOM 742 C CA . GLU A 1 94 ? -14.552 6.620 -6.482 1.00 75.88 94 GLU A CA 1
ATOM 743 C C . GLU A 1 94 ? -15.446 7.499 -5.605 1.00 75.88 94 GLU A C 1
ATOM 745 O O . GLU A 1 94 ? -15.695 7.207 -4.436 1.00 75.88 94 GLU A O 1
ATOM 750 N N . VAL A 1 95 ? -15.891 8.620 -6.170 1.00 75.69 95 VAL A N 1
ATOM 751 C CA . VAL A 1 95 ? -16.820 9.524 -5.497 1.00 75.69 95 VAL A CA 1
ATOM 752 C C . VAL A 1 95 ? -18.220 8.946 -5.653 1.00 75.69 95 VAL A C 1
ATOM 754 O O . VAL A 1 95 ? -18.844 9.110 -6.697 1.00 75.69 95 VAL A O 1
ATOM 757 N N . ILE A 1 96 ? -18.716 8.287 -4.609 1.00 77.69 96 ILE A N 1
ATOM 758 C CA . ILE A 1 96 ? -20.122 7.885 -4.531 1.00 77.69 96 ILE A CA 1
ATOM 759 C C . ILE A 1 96 ? -20.927 9.133 -4.162 1.00 77.69 96 ILE A C 1
ATOM 761 O O . ILE A 1 96 ? -20.814 9.644 -3.044 1.00 77.69 96 ILE A O 1
ATOM 765 N N . ARG A 1 97 ? -21.695 9.662 -5.119 1.00 84.75 97 ARG A N 1
ATOM 766 C CA . ARG A 1 97 ? -22.597 10.792 -4.878 1.00 84.75 97 ARG A CA 1
ATOM 767 C C . ARG A 1 97 ? -23.951 10.277 -4.415 1.00 84.75 97 ARG A C 1
ATOM 769 O O . ARG A 1 97 ? -24.549 9.423 -5.058 1.00 84.75 97 ARG A O 1
ATOM 776 N N . TYR A 1 98 ? -24.413 10.824 -3.302 1.00 81.56 98 TYR A N 1
ATOM 777 C CA . TYR A 1 98 ? -25.748 10.594 -2.774 1.00 81.56 98 TYR A CA 1
ATOM 778 C C . TYR A 1 98 ? -26.658 11.717 -3.286 1.00 81.56 98 TYR A C 1
ATOM 780 O O . TYR A 1 98 ? -26.818 12.738 -2.621 1.00 81.56 98 TYR A O 1
ATOM 788 N N . GLU A 1 99 ? -27.162 11.565 -4.511 1.00 87.56 99 GLU A N 1
ATOM 789 C CA . GLU A 1 99 ? -28.042 12.532 -5.182 1.00 87.56 99 GLU A CA 1
ATOM 790 C C . GLU A 1 99 ? -29.465 11.978 -5.267 1.00 87.56 99 GLU A C 1
ATOM 792 O O . GLU A 1 99 ? -29.658 10.806 -5.584 1.00 87.56 99 GLU A O 1
ATOM 797 N N . HIS A 1 100 ? -30.447 12.827 -4.967 1.00 88.44 100 HIS A N 1
ATOM 798 C CA . HIS A 1 100 ? -31.870 12.514 -5.038 1.00 88.44 100 HIS A CA 1
ATOM 799 C C . HIS A 1 100 ? -32.650 13.716 -5.572 1.00 88.44 100 HIS A C 1
ATOM 801 O O . HIS A 1 100 ? -32.242 14.861 -5.363 1.00 88.44 100 HIS A O 1
ATOM 807 N N . ASP A 1 101 ? -33.766 13.441 -6.243 1.00 92.00 101 ASP A N 1
ATOM 808 C CA . ASP A 1 101 ? -34.516 14.437 -7.009 1.00 92.00 101 ASP A CA 1
ATOM 809 C C . ASP A 1 101 ? -35.287 15.418 -6.118 1.00 92.00 101 ASP A C 1
ATOM 811 O O . ASP A 1 101 ? -35.451 16.584 -6.489 1.00 92.00 101 ASP A O 1
ATOM 815 N N . GLN A 1 102 ? -35.759 14.976 -4.946 1.00 94.06 102 GLN A N 1
ATOM 816 C CA . GLN A 1 102 ? -36.568 15.795 -4.046 1.00 94.06 102 GLN A CA 1
ATOM 817 C C . GLN A 1 102 ? -36.024 15.822 -2.608 1.00 94.06 102 GLN A C 1
ATOM 819 O O . GLN A 1 102 ? -35.473 14.837 -2.103 1.00 94.06 102 GLN A O 1
ATOM 824 N N . PRO A 1 103 ? -36.204 16.946 -1.884 1.00 86.12 103 PRO A N 1
ATOM 825 C CA . PRO A 1 103 ? -35.939 16.996 -0.452 1.00 86.12 103 PRO A CA 1
ATOM 826 C C . PRO A 1 103 ? -36.779 15.950 0.298 1.00 86.12 103 PRO A C 1
ATOM 828 O O . PRO A 1 103 ? -38.004 15.980 0.238 1.00 86.12 103 PRO A O 1
ATOM 831 N N . GLY A 1 104 ? -36.119 15.057 1.040 1.00 90.06 104 GLY A N 1
ATOM 832 C CA . GLY A 1 104 ? -36.772 13.994 1.818 1.00 90.06 104 GLY A CA 1
ATOM 833 C C . GLY A 1 104 ? -36.671 12.590 1.215 1.00 90.06 104 GLY A C 1
ATOM 834 O O . GLY A 1 104 ? -36.895 11.623 1.939 1.00 90.06 104 GLY A O 1
ATOM 835 N N . ASP A 1 105 ? -36.243 12.458 -0.042 1.00 92.62 105 ASP A N 1
ATOM 836 C CA . ASP A 1 105 ? -36.049 11.161 -0.716 1.00 92.62 105 ASP A CA 1
ATOM 837 C C . ASP A 1 105 ? -34.921 10.312 -0.100 1.00 92.62 105 ASP A C 1
ATOM 839 O O . ASP A 1 105 ? -34.858 9.097 -0.296 1.00 92.62 105 ASP A O 1
ATOM 843 N N . MET A 1 106 ? -34.029 10.944 0.669 1.00 89.62 106 MET A N 1
ATOM 844 C CA . MET A 1 106 ? -32.958 10.284 1.406 1.00 89.62 106 MET A CA 1
ATOM 845 C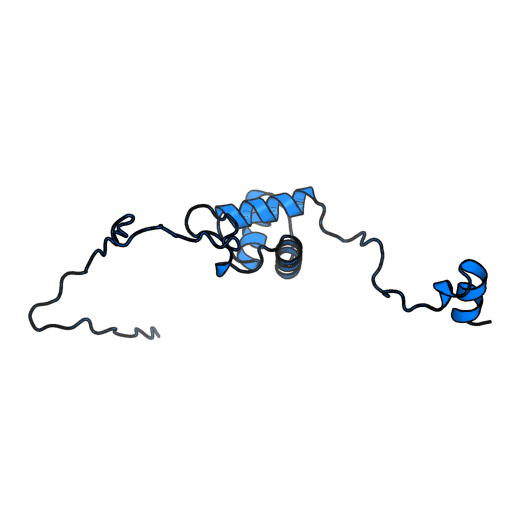 C . MET A 1 106 ? -32.839 10.837 2.823 1.00 89.62 106 MET A C 1
ATOM 847 O O . MET A 1 106 ? -32.766 12.047 3.042 1.00 89.62 106 MET A O 1
ATOM 851 N N . VAL A 1 107 ? -32.722 9.922 3.787 1.00 89.19 107 VAL A N 1
ATOM 852 C CA . VAL A 1 107 ? -32.423 10.227 5.188 1.00 89.19 107 VAL A CA 1
ATOM 853 C C . VAL A 1 107 ? -31.076 9.611 5.547 1.00 89.19 107 VAL A C 1
ATOM 855 O O . VAL A 1 107 ? -30.904 8.396 5.482 1.00 89.19 107 VAL A O 1
ATOM 858 N N . HIS A 1 108 ? -30.117 10.446 5.951 1.00 87.50 108 HIS A N 1
ATOM 859 C CA . HIS A 1 108 ? -28.838 9.982 6.482 1.00 87.50 108 HIS A CA 1
ATOM 860 C C . HIS A 1 108 ? -28.946 9.832 8.002 1.00 87.50 108 HIS A C 1
ATOM 862 O O . HIS A 1 108 ? -29.191 10.810 8.707 1.00 87.50 108 HIS A O 1
ATOM 868 N N . VAL A 1 109 ? -28.755 8.615 8.512 1.00 90.75 109 VAL A N 1
ATOM 869 C CA . VAL A 1 109 ? -28.786 8.336 9.954 1.00 90.75 109 VAL A CA 1
ATOM 870 C C . VAL A 1 109 ? -27.364 8.089 10.445 1.00 90.75 109 VAL A C 1
ATOM 872 O O . VAL A 1 109 ? -26.770 7.063 10.124 1.00 90.75 109 VAL A O 1
ATOM 875 N N . ASP A 1 110 ? -26.827 9.012 11.244 1.00 87.62 110 ASP A N 1
ATOM 876 C CA . ASP A 1 110 ? -25.577 8.803 11.981 1.00 87.62 110 ASP A CA 1
ATOM 877 C C . ASP A 1 110 ? -25.890 8.378 13.418 1.00 87.62 110 ASP A C 1
ATOM 879 O O . ASP A 1 110 ? -26.624 9.055 14.143 1.00 87.62 110 ASP A O 1
ATOM 883 N N . ILE A 1 111 ? -25.332 7.244 13.842 1.00 89.81 111 ILE A N 1
ATOM 884 C CA . ILE A 1 111 ? -25.469 6.767 15.218 1.00 89.81 111 ILE A CA 1
ATOM 885 C C . ILE A 1 111 ? -24.182 7.092 15.959 1.00 89.81 111 ILE A C 1
ATOM 887 O O . ILE A 1 111 ? -23.162 6.411 15.828 1.00 89.81 111 ILE A O 1
ATOM 891 N N . LYS A 1 112 ? -24.253 8.101 16.826 1.00 85.62 112 LYS A N 1
ATOM 892 C CA . LYS A 1 112 ? -23.143 8.458 17.702 1.00 85.62 112 LYS A CA 1
ATOM 893 C C . LYS A 1 112 ? -23.301 7.822 19.078 1.00 85.62 112 LYS A C 1
ATOM 895 O O . LYS A 1 112 ? -24.165 8.208 19.862 1.00 85.62 112 LYS A O 1
ATOM 900 N N . LYS A 1 113 ? -22.398 6.904 19.435 1.00 84.75 113 LYS A N 1
ATOM 901 C CA . LYS A 1 113 ? -22.257 6.465 20.831 1.00 84.75 113 LYS A CA 1
ATOM 902 C C . LYS A 1 113 ? -21.548 7.554 21.637 1.00 84.75 113 LYS A C 1
ATOM 904 O O . LYS A 1 113 ? -20.363 7.810 21.425 1.00 84.75 113 LYS A O 1
ATOM 909 N N . LEU A 1 114 ? -22.267 8.182 22.561 1.00 82.69 114 LEU A N 1
ATOM 910 C CA . LEU A 1 114 ? -21.705 9.166 23.485 1.00 82.69 114 LEU A CA 1
ATOM 911 C C . LEU A 1 114 ? -21.210 8.484 24.768 1.00 82.69 114 LEU A C 1
ATOM 913 O O . LEU A 1 114 ? -21.827 7.544 25.272 1.00 82.69 114 LEU A O 1
ATOM 917 N N . GLY A 1 115 ? -20.069 8.949 25.282 1.00 81.88 115 GLY A N 1
ATOM 918 C CA . GLY A 1 115 ? -19.570 8.560 26.601 1.00 81.88 115 GLY A CA 1
ATOM 919 C C . GLY A 1 115 ? -20.421 9.167 27.720 1.00 81.88 115 GLY A C 1
ATOM 920 O O . GLY A 1 115 ? -21.115 10.160 27.517 1.00 81.88 115 GLY A O 1
ATOM 921 N N . ARG A 1 116 ? -20.358 8.585 28.922 1.00 82.50 116 ARG A N 1
ATOM 922 C CA . ARG A 1 116 ? -21.100 9.087 30.087 1.00 82.50 116 ARG A CA 1
ATOM 923 C C . ARG A 1 116 ? -20.487 10.397 30.587 1.00 82.50 116 ARG A C 1
ATOM 925 O O . ARG A 1 116 ? -19.403 10.373 31.156 1.00 82.50 116 ARG A O 1
ATOM 932 N N . THR A 1 117 ? -21.175 11.520 30.408 1.00 79.69 117 THR A N 1
ATOM 933 C CA . THR A 1 117 ? -20.730 12.811 30.954 1.00 79.69 117 THR A CA 1
ATOM 934 C C . THR A 1 117 ? -20.684 12.752 32.489 1.00 79.69 117 THR A C 1
ATOM 936 O O . THR A 1 117 ? -21.701 12.403 33.097 1.00 79.69 117 THR A O 1
ATOM 939 N N . PRO A 1 118 ? -19.543 13.069 33.133 1.00 85.31 118 PRO A N 1
ATOM 940 C CA . PRO A 1 118 ? -19.452 13.124 34.589 1.00 85.31 118 PRO A CA 1
ATOM 941 C C . PRO A 1 118 ? -20.382 14.185 35.188 1.00 85.31 118 PRO A C 1
ATOM 943 O O . PRO A 1 118 ? -20.630 15.230 34.578 1.00 85.31 118 PRO A O 1
ATOM 946 N N . ALA A 1 119 ? -20.860 13.948 36.412 1.00 79.62 119 ALA A N 1
ATOM 947 C CA . ALA A 1 119 ? -21.538 14.982 37.187 1.00 79.62 119 ALA A CA 1
ATOM 948 C C . ALA A 1 119 ? -20.558 16.142 37.451 1.00 79.62 119 ALA A C 1
ATOM 950 O O . ALA A 1 119 ? -19.441 15.907 37.904 1.00 79.62 119 ALA A O 1
ATOM 951 N N . GLY A 1 120 ? -20.958 17.374 37.122 1.00 81.62 120 GLY A N 1
ATOM 952 C CA . GLY A 1 120 ? -20.075 18.553 37.130 1.00 81.62 120 GLY A CA 1
ATOM 953 C C . GLY A 1 120 ? -19.462 18.916 35.768 1.00 81.62 120 GLY A C 1
ATOM 954 O O . GLY A 1 120 ? -18.869 19.982 35.641 1.00 81.62 120 GLY A O 1
ATOM 955 N N . GLY A 1 121 ? -19.670 18.091 34.733 1.00 75.25 121 GLY A N 1
ATOM 956 C CA . GLY A 1 121 ? -19.251 18.369 33.357 1.00 75.25 121 GLY A CA 1
ATOM 957 C C . GLY A 1 121 ? -17.771 18.087 33.058 1.00 75.25 121 GLY A C 1
ATOM 958 O O . GLY A 1 121 ? -16.939 17.948 33.948 1.00 75.25 121 GLY A O 1
ATOM 959 N N . GLY A 1 122 ? -17.451 18.018 31.760 1.00 67.00 122 GLY A N 1
ATOM 960 C CA . GLY A 1 122 ? -16.084 17.977 31.231 1.00 67.00 122 GLY A CA 1
ATOM 961 C C . GLY A 1 122 ? -15.436 16.588 31.127 1.00 67.00 122 GLY A C 1
ATOM 962 O O . GLY A 1 122 ? -15.509 15.760 32.028 1.00 67.00 122 GLY A O 1
ATOM 963 N N . TRP A 1 123 ? -14.726 16.368 30.020 1.00 67.00 123 TRP A N 1
ATOM 964 C CA . TRP A 1 123 ? -13.671 15.361 29.908 1.00 67.00 123 TRP A CA 1
ATOM 965 C C . TRP A 1 123 ? -12.347 16.125 29.831 1.00 67.00 123 TRP A C 1
ATOM 967 O O . TRP A 1 123 ? -12.084 16.796 28.833 1.00 67.00 123 TRP A O 1
ATOM 977 N N . ARG A 1 124 ? -11.515 16.082 30.880 1.00 62.81 124 ARG A N 1
ATOM 978 C CA . ARG A 1 124 ? -10.132 16.570 30.762 1.00 62.81 124 ARG A CA 1
ATOM 979 C C . ARG A 1 124 ? -9.354 15.564 29.917 1.00 62.81 124 ARG A C 1
ATOM 981 O O . ARG A 1 124 ? -9.176 14.423 30.330 1.00 62.81 124 ARG A O 1
ATOM 988 N N . MET A 1 125 ? -8.873 15.992 28.754 1.00 56.16 125 MET A N 1
ATOM 989 C CA . MET A 1 125 ? -7.814 15.286 28.036 1.00 56.16 125 MET A CA 1
ATOM 990 C C . MET A 1 125 ? -6.514 15.497 28.820 1.00 56.16 125 MET A C 1
ATOM 992 O O . MET A 1 125 ? -5.808 16.479 28.612 1.00 56.16 125 MET A O 1
ATOM 996 N N . SER A 1 126 ? -6.223 14.624 29.779 1.00 52.75 126 SER A N 1
ATOM 997 C CA . SER A 1 126 ? -4.912 14.600 30.423 1.00 52.75 126 SER A CA 1
ATOM 998 C C . SER A 1 126 ? -3.920 14.017 29.420 1.00 52.75 126 SER A C 1
ATOM 1000 O O . SER A 1 126 ? -3.878 12.807 29.214 1.00 52.75 126 SER A O 1
ATOM 1002 N N . THR A 1 127 ? -3.139 14.860 28.749 1.00 44.22 127 THR A N 1
ATOM 1003 C CA . THR A 1 127 ? -1.946 14.416 28.022 1.00 44.22 127 THR A CA 1
ATOM 1004 C C . THR A 1 127 ? -0.985 13.772 29.016 1.00 44.22 127 THR A C 1
ATOM 1006 O O . THR A 1 127 ? -0.302 14.468 29.765 1.00 44.22 127 THR A O 1
ATOM 1009 N N . CYS A 1 128 ? -0.936 12.442 29.046 1.00 41.72 128 CYS A N 1
ATOM 1010 C CA . CYS A 1 128 ? 0.140 11.712 29.699 1.00 41.72 128 CYS A CA 1
ATOM 1011 C C . CYS A 1 128 ? 1.380 11.779 28.801 1.00 41.72 128 CYS A C 1
ATOM 1013 O O . CYS A 1 128 ? 1.492 11.038 27.828 1.00 41.72 128 CYS A O 1
ATOM 1015 N N . ILE A 1 129 ? 2.313 12.664 29.144 1.00 51.31 129 ILE A N 1
ATOM 1016 C CA . ILE A 1 129 ? 3.733 12.417 28.896 1.00 51.31 129 ILE A CA 1
ATOM 1017 C C . ILE A 1 129 ? 4.142 11.417 29.985 1.00 51.31 129 ILE A C 1
ATOM 1019 O O . ILE A 1 129 ? 4.028 11.717 31.172 1.00 51.31 129 ILE A O 1
ATOM 1023 N N . GLN A 1 130 ? 4.481 10.191 29.593 1.00 41.47 130 GLN A N 1
ATOM 1024 C CA . GLN A 1 130 ? 5.088 9.196 30.485 1.00 41.47 130 GLN A CA 1
ATOM 1025 C C . GLN A 1 130 ? 6.620 9.389 30.454 1.00 41.47 130 GLN A C 1
ATOM 1027 O O . GLN A 1 130 ? 7.115 9.838 29.417 1.00 41.47 130 GLN A O 1
ATOM 1032 N N . PRO A 1 131 ? 7.328 9.123 31.570 1.00 49.03 131 PRO A N 1
ATOM 1033 C CA . PRO A 1 131 ? 8.764 9.381 31.726 1.00 49.03 131 PRO A CA 1
ATOM 1034 C C . PRO A 1 131 ? 9.652 8.548 30.794 1.00 49.03 131 PRO A C 1
ATOM 1036 O O . PRO A 1 131 ? 9.230 7.436 30.400 1.00 49.03 131 PRO A O 1
#